Protein AF-A0A356VZ49-F1 (afdb_monomer)

pLDDT: mean 93.21, std 5.79, range [67.69, 98.69]

Mean predicted aligned error: 5.12 Å

Nearest PDB structures (foldseek):
  6h0d-assembly1_A  TM=5.221E-01  e=2.479E-07  Synechocystis sp. PCC 6803 substr. Kazusa
  4d02-assembly1_A  TM=6.599E-01  e=7.337E-05  Escherichia coli K-12
  5v56-assembly1_B  TM=6.557E-01  e=3.766E-02  Homo sapiens
  6v6y-assembly1_A-2  TM=4.946E-01  e=6.680E-01  Thermus thermophilus HB8
  4rzs-assembly1_A  TM=3.791E-01  e=2.136E+00  Escherichia coli DH1

Structure (mmCIF, N/CA/C/O backbone):
data_AF-A0A356VZ49-F1
#
_entry.id   AF-A0A356VZ49-F1
#
loop_
_atom_site.group_PDB
_atom_site.id
_atom_site.type_symbol
_atom_site.label_atom_id
_atom_site.label_alt_id
_atom_site.label_comp_id
_atom_site.label_asym_id
_atom_site.label_entity_id
_atom_site.label_seq_id
_atom_site.pdbx_PDB_ins_code
_atom_site.Cartn_x
_atom_site.Cartn_y
_atom_site.Cartn_z
_atom_site.occupancy
_atom_site.B_iso_or_equiv
_atom_site.auth_seq_id
_atom_site.auth_comp_id
_atom_site.auth_asym_id
_atom_site.auth_atom_id
_atom_site.pdbx_PDB_model_num
ATOM 1 N N . PRO A 1 1 ? 22.973 6.463 -12.084 1.00 81.19 1 PRO A N 1
ATOM 2 C CA . PRO A 1 1 ? 22.947 7.451 -10.976 1.00 81.19 1 PRO A CA 1
ATOM 3 C C . PRO A 1 1 ? 21.806 7.142 -10.003 1.00 81.19 1 PRO A C 1
ATOM 5 O O . PRO A 1 1 ? 20.765 6.663 -10.450 1.00 81.19 1 PRO A O 1
ATOM 8 N N . ASP A 1 2 ? 21.980 7.401 -8.709 1.00 85.81 2 ASP A N 1
ATOM 9 C CA . ASP A 1 2 ? 20.983 7.017 -7.696 1.00 85.81 2 ASP A CA 1
ATOM 10 C C . ASP A 1 2 ? 19.662 7.769 -7.845 1.00 85.81 2 ASP A C 1
ATOM 12 O O . ASP A 1 2 ? 18.601 7.158 -7.742 1.00 85.81 2 ASP A O 1
ATOM 16 N N . LYS A 1 3 ? 19.717 9.041 -8.256 1.00 90.88 3 LYS A N 1
ATOM 17 C CA . LYS A 1 3 ? 18.521 9.829 -8.582 1.00 90.88 3 LYS A CA 1
ATOM 18 C C . LYS A 1 3 ? 17.637 9.145 -9.631 1.00 90.88 3 LYS A C 1
ATOM 20 O O . LYS A 1 3 ? 16.438 9.030 -9.440 1.00 90.88 3 LYS A O 1
ATOM 25 N N . TYR A 1 4 ? 18.223 8.604 -10.704 1.00 90.38 4 TYR A N 1
ATOM 26 C CA . TYR A 1 4 ? 17.448 7.874 -11.717 1.00 90.38 4 TYR A CA 1
ATOM 27 C C . TYR A 1 4 ? 16.753 6.638 -11.133 1.00 90.38 4 TYR A C 1
ATOM 29 O O . TYR A 1 4 ? 15.609 6.364 -11.473 1.00 90.38 4 TYR A O 1
ATOM 37 N N . ARG A 1 5 ? 17.423 5.893 -10.246 1.00 89.44 5 ARG A N 1
ATOM 38 C CA . ARG A 1 5 ? 16.834 4.699 -9.622 1.00 89.44 5 ARG A CA 1
ATOM 39 C C . ARG A 1 5 ? 15.655 5.059 -8.719 1.00 89.44 5 ARG A C 1
ATOM 41 O O . ARG A 1 5 ? 14.659 4.345 -8.734 1.00 89.44 5 ARG A O 1
ATOM 48 N N . GLN A 1 6 ? 15.770 6.158 -7.973 1.00 92.75 6 GLN A N 1
ATOM 49 C CA . GLN A 1 6 ? 14.696 6.679 -7.127 1.00 92.75 6 GLN A CA 1
ATOM 50 C C . GLN A 1 6 ? 13.481 7.077 -7.968 1.00 92.75 6 GLN A C 1
ATOM 52 O O . GLN A 1 6 ? 12.387 6.584 -7.713 1.00 92.75 6 GLN A O 1
ATOM 57 N N . GLU A 1 7 ? 13.683 7.872 -9.021 1.00 94.56 7 GLU A N 1
ATOM 58 C CA . GLU A 1 7 ? 12.600 8.279 -9.927 1.00 94.56 7 GLU A CA 1
ATOM 59 C C . GLU A 1 7 ? 11.980 7.083 -10.664 1.00 94.56 7 GLU A C 1
ATOM 61 O O . GLU A 1 7 ? 10.768 7.010 -10.837 1.00 94.56 7 GLU A O 1
ATOM 66 N N . PHE A 1 8 ? 12.790 6.097 -11.060 1.00 94.75 8 PHE A N 1
ATOM 67 C CA . PHE A 1 8 ? 12.308 4.877 -11.709 1.00 94.75 8 PHE A CA 1
ATOM 68 C C . PHE A 1 8 ? 11.414 4.040 -10.780 1.00 94.75 8 PHE A C 1
ATOM 70 O O . PHE A 1 8 ? 10.365 3.552 -11.205 1.00 94.75 8 PHE A O 1
ATOM 77 N N . ALA A 1 9 ? 11.803 3.899 -9.509 1.00 93.56 9 ALA A N 1
ATOM 78 C CA . ALA A 1 9 ? 10.989 3.230 -8.500 1.00 93.56 9 ALA A CA 1
ATOM 79 C C . ALA A 1 9 ? 9.714 4.025 -8.182 1.00 93.56 9 ALA A C 1
ATOM 81 O O . ALA A 1 9 ? 8.636 3.439 -8.113 1.00 93.56 9 ALA A O 1
ATOM 82 N N . TYR A 1 10 ? 9.821 5.349 -8.050 1.00 92.62 10 TYR A N 1
ATOM 83 C CA . TYR A 1 10 ? 8.683 6.236 -7.808 1.00 92.62 10 TYR A CA 1
ATOM 84 C C . TYR A 1 10 ? 7.657 6.165 -8.945 1.00 92.62 10 TYR A C 1
ATOM 86 O O . TYR A 1 10 ? 6.468 5.965 -8.703 1.00 92.62 10 TYR A O 1
ATOM 94 N N . TYR A 1 11 ? 8.122 6.225 -10.194 1.00 95.06 11 TYR A N 1
ATOM 95 C CA . TYR A 1 11 ? 7.282 6.081 -11.379 1.00 95.06 11 TYR A CA 1
ATOM 96 C C . TYR A 1 11 ? 6.557 4.733 -11.402 1.00 95.06 11 TYR A C 1
ATOM 98 O O . TYR A 1 11 ? 5.346 4.676 -11.620 1.00 95.06 11 TYR A O 1
ATOM 106 N N . TYR A 1 12 ? 7.272 3.641 -11.116 1.00 94.56 12 TYR A N 1
ATOM 107 C CA . TYR A 1 12 ? 6.643 2.331 -11.009 1.00 94.56 12 TYR A CA 1
ATOM 108 C C . TYR A 1 12 ? 5.571 2.309 -9.913 1.00 94.56 12 TYR A C 1
ATOM 110 O O . TYR A 1 12 ? 4.453 1.879 -10.173 1.00 94.56 12 TYR A O 1
ATOM 118 N N . GLN A 1 13 ? 5.878 2.791 -8.707 1.00 89.12 13 GLN A N 1
ATOM 119 C CA . GLN A 1 13 ? 4.939 2.782 -7.583 1.00 89.12 13 GLN A CA 1
ATOM 120 C C . GLN A 1 13 ? 3.676 3.597 -7.878 1.00 89.12 13 GLN A C 1
ATOM 122 O O . GLN A 1 13 ? 2.579 3.126 -7.583 1.00 89.12 13 GLN A O 1
ATOM 127 N N . GLY A 1 14 ? 3.823 4.777 -8.485 1.00 88.31 14 GLY A N 1
ATOM 128 C CA . GLY A 1 14 ? 2.708 5.677 -8.778 1.00 88.31 14 GLY A CA 1
ATOM 129 C C . GLY A 1 14 ? 1.839 5.249 -9.963 1.00 88.31 14 GLY A C 1
ATOM 130 O O . GLY A 1 14 ? 0.652 5.556 -9.972 1.00 8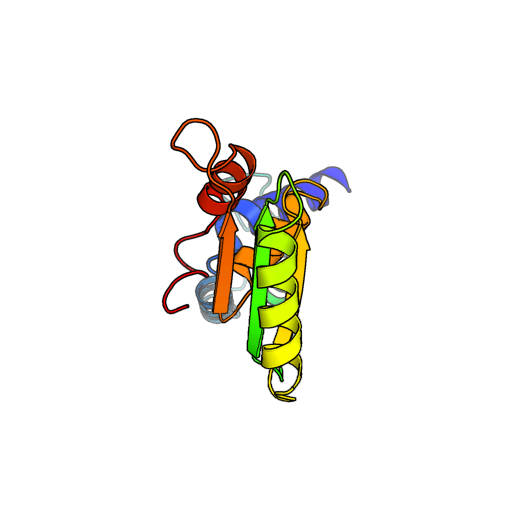8.31 14 GLY A O 1
ATOM 131 N N . ILE A 1 15 ? 2.406 4.548 -10.951 1.00 91.50 15 ILE A N 1
ATOM 132 C CA . ILE A 1 15 ? 1.701 4.214 -12.201 1.00 91.50 15 ILE A CA 1
ATOM 133 C C . ILE A 1 15 ? 1.405 2.719 -12.316 1.00 91.50 15 ILE A C 1
ATOM 135 O O . ILE A 1 15 ? 0.271 2.329 -12.569 1.00 91.50 15 ILE A O 1
ATOM 139 N N . PHE A 1 16 ? 2.412 1.867 -12.128 1.00 92.56 16 PHE A N 1
ATOM 140 C CA . PHE A 1 16 ? 2.309 0.420 -12.341 1.00 92.56 16 PHE A CA 1
ATOM 141 C C . PHE A 1 16 ? 1.971 -0.366 -11.072 1.00 92.56 16 PHE A C 1
ATOM 143 O O . PHE A 1 16 ? 1.472 -1.486 -11.164 1.00 92.56 16 PHE A O 1
ATOM 150 N N . GLY A 1 17 ? 2.220 0.207 -9.893 1.00 89.25 17 GLY A N 1
ATOM 151 C CA . GLY A 1 17 ? 2.037 -0.427 -8.588 1.00 89.25 17 GLY A CA 1
ATOM 152 C C . GLY A 1 17 ? 0.661 -1.075 -8.372 1.00 89.25 17 GLY A C 1
ATOM 153 O O . GLY A 1 17 ? 0.629 -2.186 -7.844 1.00 89.25 17 GLY A O 1
ATOM 154 N N . PRO A 1 18 ? -0.455 -0.453 -8.795 1.00 87.50 18 PRO A N 1
ATOM 155 C CA . PRO A 1 18 ? -1.785 -1.068 -8.735 1.00 87.50 18 PRO A CA 1
ATOM 156 C C . PRO A 1 18 ? -2.028 -2.191 -9.758 1.00 87.50 18 PRO A C 1
ATOM 158 O O . PRO A 1 18 ? -2.882 -3.044 -9.555 1.00 87.50 18 PRO A O 1
ATOM 161 N N . PHE A 1 19 ? -1.265 -2.241 -10.851 1.00 90.88 19 PHE A N 1
ATOM 162 C CA . PHE A 1 19 ? -1.520 -3.113 -12.005 1.00 90.88 19 PHE A CA 1
ATOM 163 C C . PHE A 1 19 ? -0.548 -4.299 -12.099 1.00 90.88 19 PHE A C 1
ATOM 165 O O . PHE A 1 19 ? -0.262 -4.787 -13.195 1.00 90.88 19 PHE A O 1
ATOM 172 N N . LYS A 1 20 ? -0.025 -4.788 -10.968 1.00 90.38 20 LYS A N 1
ATOM 173 C CA . LYS A 1 20 ? 1.021 -5.834 -10.931 1.00 90.38 20 LYS A CA 1
ATOM 174 C C . LYS A 1 20 ? 0.723 -7.066 -11.799 1.00 90.38 20 LYS A C 1
ATOM 176 O O . LYS A 1 20 ? 1.627 -7.478 -12.528 1.00 90.38 20 LYS A O 1
ATOM 181 N N . PRO A 1 21 ? -0.501 -7.641 -11.808 1.00 89.62 21 PRO A N 1
ATOM 182 C CA . PRO A 1 21 ? -0.791 -8.793 -12.666 1.00 89.62 21 PRO A CA 1
ATOM 183 C C . PRO A 1 21 ? -0.606 -8.483 -14.158 1.00 89.62 21 PRO A C 1
ATOM 185 O O . PRO A 1 21 ? -0.060 -9.296 -14.902 1.00 89.62 21 PRO A O 1
ATOM 188 N N . PHE A 1 22 ? -0.990 -7.277 -14.590 1.00 93.94 22 PHE A N 1
ATOM 189 C CA . PHE A 1 22 ? -0.827 -6.830 -15.973 1.00 93.94 22 PHE A CA 1
ATOM 190 C C . PHE A 1 22 ? 0.634 -6.544 -16.323 1.00 93.94 22 PHE A C 1
ATOM 192 O O . PHE A 1 22 ? 1.052 -6.821 -17.447 1.00 93.94 22 PHE A O 1
ATOM 199 N N . VAL A 1 23 ? 1.429 -6.047 -15.369 1.00 95.69 23 VAL A N 1
ATOM 200 C CA . VAL A 1 23 ? 2.878 -5.889 -15.557 1.00 95.69 23 VAL A CA 1
ATOM 201 C C . VAL A 1 23 ? 3.531 -7.243 -15.817 1.00 95.69 23 VAL A C 1
ATOM 203 O O . VAL A 1 23 ? 4.268 -7.376 -16.791 1.00 95.69 23 VAL A O 1
ATOM 206 N N . LEU A 1 24 ? 3.238 -8.257 -14.996 1.00 95.38 24 LEU A N 1
ATOM 207 C CA . LEU A 1 24 ? 3.785 -9.606 -15.177 1.00 95.38 24 LEU A CA 1
ATOM 208 C C . LEU A 1 24 ? 3.395 -10.189 -16.539 1.00 95.38 24 LEU A C 1
ATOM 210 O O . LEU A 1 24 ? 4.275 -10.608 -17.290 1.00 95.38 24 LEU A O 1
ATOM 214 N N . ALA A 1 25 ? 2.110 -10.119 -16.897 1.00 96.31 25 ALA A N 1
ATOM 215 C CA . ALA A 1 25 ? 1.619 -10.592 -18.189 1.00 96.31 25 ALA A CA 1
ATOM 216 C C . ALA A 1 25 ? 2.285 -9.863 -19.373 1.00 96.31 25 ALA A C 1
ATOM 218 O O . ALA A 1 25 ? 2.662 -10.483 -20.369 1.00 96.31 25 ALA A O 1
ATOM 219 N N . GLY A 1 26 ? 2.478 -8.545 -19.260 1.00 96.25 26 GLY A N 1
ATOM 220 C CA . GLY A 1 26 ? 3.179 -7.744 -20.260 1.00 96.25 26 GLY A CA 1
ATOM 221 C C . GLY A 1 26 ? 4.648 -8.142 -20.404 1.00 96.25 26 GLY A C 1
ATOM 222 O O . GLY A 1 26 ? 5.126 -8.317 -21.524 1.00 96.25 26 GLY A O 1
ATOM 223 N N . LEU A 1 27 ? 5.352 -8.344 -19.284 1.00 95.88 27 LEU A N 1
ATOM 224 C CA . LEU A 1 27 ? 6.742 -8.806 -19.272 1.00 95.88 27 LEU A CA 1
ATOM 225 C C . LEU A 1 27 ? 6.892 -10.203 -19.879 1.00 95.88 27 LEU A C 1
ATOM 227 O O . LEU A 1 27 ? 7.865 -10.443 -20.590 1.00 95.88 27 LEU A O 1
ATOM 231 N N . ASP A 1 28 ? 5.944 -11.106 -19.624 1.00 96.69 28 ASP A N 1
ATOM 232 C CA . ASP A 1 28 ? 5.930 -12.449 -20.210 1.00 96.69 28 ASP A CA 1
ATOM 233 C C . ASP A 1 28 ? 5.718 -12.399 -21.727 1.00 96.69 28 ASP A C 1
ATOM 235 O O . ASP A 1 28 ? 6.394 -13.113 -22.465 1.00 96.69 28 ASP A O 1
ATOM 239 N N . LYS A 1 29 ? 4.848 -11.504 -22.209 1.00 96.62 29 LYS A N 1
ATOM 240 C CA . LYS A 1 29 ? 4.573 -11.325 -23.643 1.00 96.62 29 LYS A CA 1
ATOM 241 C C . LYS A 1 29 ? 5.790 -10.837 -24.435 1.00 96.62 29 LYS A C 1
ATOM 243 O O . LYS A 1 29 ? 5.927 -11.174 -25.606 1.00 96.62 29 LYS A O 1
ATOM 248 N N . ILE A 1 30 ? 6.661 -10.037 -23.818 1.00 94.06 30 ILE A N 1
ATOM 249 C CA . ILE A 1 30 ? 7.834 -9.435 -24.481 1.00 94.06 30 ILE A CA 1
ATOM 250 C C . ILE A 1 30 ? 9.160 -10.122 -24.127 1.00 94.06 30 ILE A C 1
ATOM 252 O O . ILE A 1 30 ? 10.227 -9.595 -24.464 1.00 94.06 30 ILE A O 1
ATOM 256 N N . LYS A 1 31 ? 9.124 -11.249 -23.403 1.00 93.12 31 LYS A N 1
ATOM 257 C CA . LYS A 1 31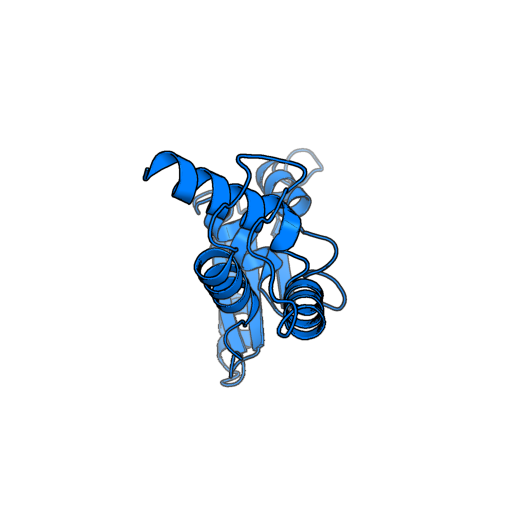 ? 10.321 -11.881 -22.825 1.00 93.12 31 LYS A CA 1
ATOM 258 C C . LYS A 1 31 ? 11.348 -12.302 -23.883 1.00 93.12 31 LYS A C 1
ATOM 260 O O . LYS A 1 31 ? 12.537 -12.118 -23.650 1.00 93.12 31 LYS A O 1
ATOM 265 N N . ASP A 1 32 ? 10.877 -12.751 -25.047 1.00 93.31 32 ASP A N 1
ATOM 266 C CA . ASP A 1 32 ? 11.710 -13.277 -26.136 1.00 93.31 32 ASP A CA 1
ATOM 267 C C . ASP A 1 32 ? 12.083 -12.205 -27.181 1.00 93.31 32 ASP A C 1
ATOM 269 O O . ASP A 1 32 ? 12.731 -12.504 -28.179 1.00 93.31 32 ASP A O 1
ATOM 273 N N . LEU A 1 33 ? 11.682 -10.942 -26.975 1.00 92.19 33 LEU A N 1
ATOM 274 C CA . LEU A 1 33 ? 12.002 -9.848 -27.894 1.00 92.19 33 LEU A CA 1
ATOM 275 C C . LEU A 1 33 ? 13.463 -9.388 -27.696 1.00 92.19 33 LEU A C 1
ATOM 277 O O . LEU A 1 33 ? 13.774 -8.876 -26.611 1.00 92.19 33 LEU A O 1
ATOM 281 N N . PRO A 1 34 ? 14.335 -9.469 -28.722 1.00 88.69 34 PRO A N 1
ATOM 282 C CA . PRO A 1 34 ? 15.738 -9.061 -28.632 1.00 88.69 34 PRO A CA 1
ATOM 283 C C . PRO A 1 34 ? 15.874 -7.534 -28.755 1.00 88.69 34 PRO A C 1
ATOM 285 O O . PRO A 1 34 ? 16.393 -7.001 -29.730 1.00 88.69 34 PRO A O 1
ATOM 288 N N . ALA A 1 35 ? 15.339 -6.800 -27.778 1.00 88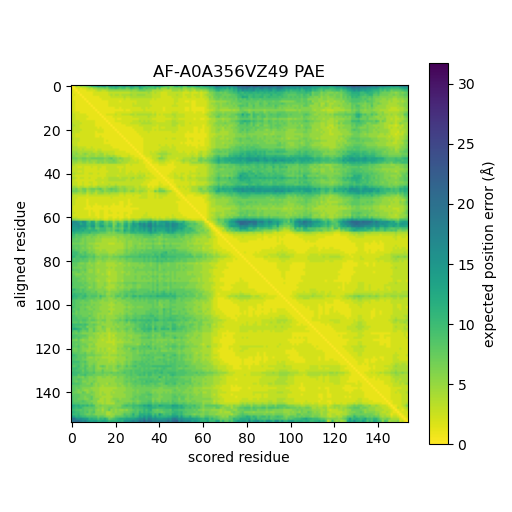.62 35 ALA A N 1
ATOM 289 C CA . ALA A 1 35 ? 15.369 -5.342 -27.779 1.00 88.62 35 ALA A CA 1
ATOM 290 C C . ALA A 1 35 ? 16.723 -4.816 -27.280 1.00 88.62 35 ALA A C 1
ATOM 292 O O . ALA A 1 35 ? 17.020 -4.891 -26.087 1.00 88.62 35 ALA A O 1
ATOM 293 N N . GLU A 1 36 ? 17.502 -4.224 -28.182 1.00 92.94 36 GLU A N 1
ATOM 294 C CA . GLU A 1 36 ? 18.767 -3.542 -27.865 1.00 92.94 36 GLU A CA 1
ATOM 295 C C . GLU A 1 36 ? 18.562 -2.088 -27.410 1.00 92.94 36 GLU A C 1
ATOM 297 O O . GLU A 1 36 ? 19.406 -1.514 -26.719 1.00 92.94 36 GLU A O 1
ATOM 302 N N . LEU A 1 37 ? 17.411 -1.504 -27.753 1.00 94.62 37 LEU A N 1
ATOM 303 C CA . LEU A 1 37 ? 17.006 -0.161 -27.359 1.00 94.62 37 LEU A CA 1
ATOM 304 C C . LEU A 1 37 ? 15.537 -0.170 -26.931 1.00 94.62 37 LEU A C 1
ATOM 306 O O . LEU A 1 37 ? 14.667 -0.630 -27.669 1.00 94.62 37 LEU A O 1
ATOM 310 N N . VAL A 1 38 ? 15.253 0.359 -25.740 1.00 94.81 38 VAL A N 1
ATOM 311 C CA . VAL A 1 38 ? 13.879 0.607 -25.279 1.00 94.81 38 VAL A CA 1
ATOM 312 C C . VAL A 1 38 ? 13.661 2.106 -25.139 1.00 94.81 38 VAL A C 1
ATOM 314 O O . VAL A 1 38 ? 14.382 2.769 -24.396 1.00 94.81 38 VAL A O 1
ATOM 317 N N . CYS A 1 39 ? 12.651 2.628 -25.830 1.00 95.50 39 CYS A N 1
ATOM 318 C CA . CYS A 1 39 ? 12.288 4.044 -25.823 1.00 95.50 39 CYS A CA 1
ATOM 319 C C . CYS A 1 39 ? 10.989 4.236 -25.022 1.00 95.50 39 CYS A C 1
ATOM 321 O O . CYS A 1 39 ? 9.906 4.149 -25.604 1.00 95.50 39 CYS A O 1
ATOM 323 N N . PRO A 1 40 ? 11.055 4.422 -23.689 1.00 93.94 40 PRO A N 1
ATOM 324 C CA . PRO A 1 40 ? 9.866 4.711 -22.896 1.00 93.94 40 PRO A CA 1
ATOM 325 C C . PRO A 1 40 ? 9.315 6.101 -23.240 1.00 93.94 40 PRO A C 1
ATOM 327 O O . PRO A 1 40 ? 10.050 6.978 -23.686 1.00 93.94 40 PRO A O 1
ATOM 330 N N . SER A 1 41 ? 8.029 6.333 -22.973 1.00 95.50 41 SER A N 1
ATOM 331 C CA . SER A 1 41 ? 7.423 7.665 -23.131 1.00 95.50 41 SER A CA 1
ATOM 332 C C . SER A 1 41 ? 7.952 8.694 -22.124 1.00 95.50 41 SER A C 1
ATOM 334 O O . SER A 1 41 ? 7.823 9.896 -22.348 1.00 95.50 41 SER A O 1
ATOM 336 N N . HIS A 1 42 ? 8.545 8.237 -21.015 1.00 93.12 42 HIS A N 1
ATOM 337 C CA . HIS A 1 42 ? 9.100 9.085 -19.966 1.00 93.12 42 HIS A CA 1
ATOM 338 C C . HIS A 1 42 ? 10.486 8.603 -19.539 1.00 93.12 42 HIS A C 1
ATOM 340 O O . HIS A 1 42 ? 10.709 7.409 -19.325 1.00 93.12 42 HIS A O 1
ATOM 346 N N . GLY A 1 43 ? 11.394 9.558 -19.339 1.00 91.19 43 GLY A N 1
ATOM 347 C CA . GLY A 1 43 ? 12.769 9.288 -18.937 1.00 91.19 43 GLY A CA 1
ATOM 348 C C . GLY A 1 43 ? 13.687 8.931 -20.113 1.00 91.19 43 GLY A C 1
ATOM 349 O O . GLY A 1 43 ? 13.324 9.114 -21.273 1.00 91.19 43 GLY A O 1
ATOM 350 N N . PRO A 1 44 ? 14.915 8.480 -19.822 1.00 92.56 44 PRO A N 1
ATOM 351 C CA . PRO A 1 44 ? 15.909 8.185 -20.843 1.00 92.56 44 PRO A CA 1
ATOM 352 C C . PRO A 1 44 ? 15.595 6.893 -21.604 1.00 92.56 44 PRO A C 1
ATOM 354 O O . PRO A 1 44 ? 15.094 5.921 -21.032 1.00 92.56 44 PRO A O 1
ATOM 357 N N . CYS A 1 45 ? 15.999 6.853 -22.875 1.00 94.88 45 CYS A N 1
ATOM 358 C CA . CYS A 1 45 ? 16.069 5.608 -23.631 1.00 94.88 45 CYS A CA 1
ATOM 359 C C . CYS A 1 45 ? 17.076 4.640 -22.991 1.00 94.88 45 CYS A C 1
ATOM 361 O O . CYS A 1 45 ? 18.138 5.041 -22.508 1.00 94.88 45 CYS A O 1
ATOM 363 N N . LEU A 1 46 ? 16.746 3.352 -23.005 1.00 92.44 46 LEU A N 1
ATOM 364 C CA . LEU A 1 46 ? 17.545 2.286 -22.410 1.00 92.44 46 LEU A CA 1
ATOM 365 C C . LEU A 1 46 ? 18.337 1.578 -23.508 1.00 92.44 46 LEU A C 1
ATOM 367 O O . LEU A 1 46 ? 17.833 0.656 -24.152 1.00 92.44 46 LEU A O 1
ATOM 371 N N . ALA A 1 47 ? 19.556 2.058 -23.748 1.00 91.00 47 ALA A N 1
ATOM 372 C CA . ALA A 1 47 ? 20.509 1.419 -24.650 1.00 91.00 47 ALA A CA 1
ATOM 373 C C . ALA A 1 47 ? 21.153 0.184 -23.989 1.00 91.00 47 ALA A C 1
ATOM 375 O O . ALA A 1 47 ? 21.419 0.189 -22.785 1.00 91.00 47 ALA A O 1
ATOM 376 N N . GLY A 1 48 ? 21.411 -0.866 -24.774 1.00 87.88 48 GLY A N 1
ATOM 377 C CA . GLY A 1 48 ? 21.840 -2.176 -24.263 1.00 87.88 48 GLY A CA 1
ATOM 378 C C . GLY A 1 48 ? 20.680 -3.017 -23.710 1.00 87.88 48 GLY A C 1
ATOM 379 O O . GLY A 1 48 ? 20.892 -3.941 -22.925 1.00 87.88 48 GLY A O 1
ATOM 380 N N . GLY A 1 49 ? 19.450 -2.672 -24.098 1.00 87.19 49 GLY A N 1
ATOM 381 C CA . GLY A 1 49 ? 18.213 -3.311 -23.671 1.00 87.19 49 GLY A CA 1
ATOM 382 C C . GLY A 1 49 ? 17.733 -2.894 -22.279 1.00 87.19 49 GLY A C 1
ATOM 383 O O . GLY A 1 49 ? 18.184 -1.919 -21.682 1.00 87.19 49 GLY A O 1
ATOM 384 N N . ALA A 1 50 ? 16.764 -3.649 -21.753 1.00 91.25 50 ALA A N 1
ATOM 385 C CA . ALA A 1 50 ? 16.067 -3.329 -20.501 1.00 91.25 50 ALA A CA 1
ATOM 386 C C . ALA A 1 50 ? 16.082 -4.477 -19.479 1.00 91.25 50 ALA A C 1
ATOM 388 O O . ALA A 1 50 ? 15.187 -4.572 -18.643 1.00 91.25 50 ALA A O 1
ATOM 389 N N . GLY A 1 51 ? 17.069 -5.378 -19.541 1.00 91.81 51 GLY A N 1
ATOM 390 C CA . GLY A 1 51 ? 17.104 -6.580 -18.695 1.00 91.81 51 GLY A CA 1
ATOM 391 C C . GLY A 1 51 ? 16.989 -6.275 -17.196 1.00 91.81 51 GLY A C 1
ATOM 392 O O . GLY A 1 51 ? 16.159 -6.864 -16.506 1.00 91.81 51 GLY A O 1
ATOM 393 N N . LYS A 1 52 ? 17.748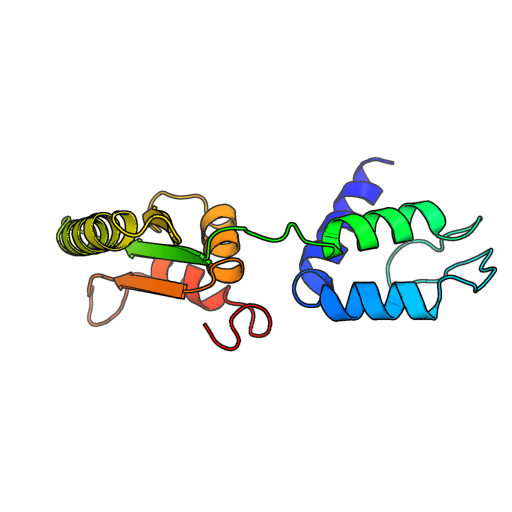 -5.287 -16.701 1.00 91.44 52 LYS A N 1
ATOM 394 C CA . LYS A 1 52 ? 17.721 -4.872 -15.285 1.00 91.44 52 LYS A CA 1
ATOM 395 C C . LYS A 1 52 ? 16.367 -4.281 -14.884 1.00 91.44 52 LYS A C 1
ATOM 397 O O . LYS A 1 52 ? 15.831 -4.609 -13.833 1.00 91.44 52 LYS A O 1
ATOM 402 N N . GLN A 1 53 ? 15.800 -3.429 -15.731 1.00 93.56 53 GLN A N 1
ATOM 403 C CA . GLN A 1 53 ? 14.520 -2.760 -15.510 1.00 93.56 53 GLN A CA 1
ATOM 404 C C . GLN A 1 53 ? 13.365 -3.765 -15.513 1.00 93.56 53 GLN A C 1
ATOM 406 O O . GLN A 1 53 ? 12.509 -3.715 -14.635 1.00 93.56 53 GLN A O 1
ATOM 411 N N . ARG A 1 54 ? 13.378 -4.719 -16.454 1.00 94.06 54 ARG A N 1
ATOM 412 C CA . ARG A 1 54 ? 12.414 -5.827 -16.516 1.00 94.06 54 ARG A CA 1
ATOM 413 C C . ARG A 1 54 ? 12.492 -6.705 -15.268 1.00 94.06 54 ARG A C 1
ATOM 415 O O . ARG A 1 54 ? 11.449 -7.078 -14.739 1.00 94.06 54 ARG A O 1
ATOM 422 N N . ALA A 1 55 ? 13.699 -7.005 -14.783 1.00 93.88 55 ALA A N 1
ATOM 423 C CA . ALA A 1 55 ? 13.890 -7.770 -13.552 1.00 93.88 55 ALA A CA 1
ATOM 424 C C . ALA A 1 55 ? 13.303 -7.043 -12.332 1.00 93.88 55 ALA A C 1
ATOM 426 O O . ALA A 1 55 ? 12.543 -7.651 -11.587 1.00 93.88 55 ALA A O 1
ATOM 427 N N . LEU A 1 56 ? 13.563 -5.738 -12.189 1.00 94.81 56 LEU A N 1
ATOM 428 C CA . LEU A 1 56 ? 12.987 -4.920 -11.115 1.00 94.81 56 LEU A CA 1
ATOM 429 C C . LEU A 1 56 ? 11.458 -4.857 -11.189 1.00 94.81 56 LEU A C 1
ATOM 431 O O . LEU A 1 56 ? 10.787 -5.078 -10.189 1.00 94.81 56 LEU A O 1
ATOM 435 N N . TYR A 1 57 ? 10.888 -4.613 -12.374 1.00 95.81 57 TYR A N 1
ATOM 436 C CA . TYR A 1 57 ? 9.430 -4.601 -12.542 1.00 95.81 57 TYR A CA 1
ATOM 437 C C . TYR A 1 57 ? 8.821 -5.956 -12.178 1.00 95.81 57 TYR A C 1
ATOM 439 O O . TYR A 1 57 ? 7.798 -5.998 -11.495 1.00 95.81 57 TYR A O 1
ATOM 447 N N . ARG A 1 58 ? 9.461 -7.063 -12.584 1.00 95.25 58 ARG A N 1
ATOM 448 C CA . ARG A 1 58 ? 9.027 -8.412 -12.208 1.00 95.25 58 ARG A CA 1
ATOM 449 C C . ARG A 1 58 ? 9.110 -8.621 -10.702 1.00 95.25 58 ARG A C 1
ATOM 451 O O . ARG A 1 58 ? 8.138 -9.089 -10.128 1.00 95.25 58 ARG A O 1
ATOM 458 N N . GLU A 1 59 ? 10.214 -8.247 -10.063 1.00 93.62 59 GLU A N 1
ATOM 459 C CA . GLU A 1 59 ? 10.399 -8.349 -8.611 1.00 93.62 59 GLU A CA 1
ATOM 460 C C . GLU A 1 59 ? 9.317 -7.568 -7.852 1.00 93.62 59 GLU A C 1
ATOM 462 O O . GLU A 1 59 ? 8.637 -8.114 -6.983 1.00 93.62 59 GLU A O 1
ATOM 467 N N . TRP A 1 60 ? 9.089 -6.309 -8.226 1.00 92.69 60 TRP A N 1
ATOM 468 C CA . TRP A 1 60 ? 8.091 -5.453 -7.586 1.00 92.69 60 TRP A CA 1
ATOM 469 C C . TRP A 1 60 ? 6.645 -5.889 -7.868 1.00 92.69 60 TRP A C 1
ATOM 471 O O . TRP A 1 60 ? 5.737 -5.565 -7.090 1.00 92.69 60 TRP A O 1
ATOM 481 N N . SER A 1 61 ? 6.417 -6.606 -8.972 1.00 92.75 61 SER A N 1
ATOM 482 C CA . SER A 1 61 ? 5.098 -7.115 -9.367 1.00 92.75 61 SER A CA 1
ATOM 483 C C . SER A 1 61 ? 4.797 -8.515 -8.852 1.00 92.75 61 SER A C 1
ATOM 485 O O . SER A 1 61 ? 3.627 -8.828 -8.661 1.00 92.75 61 SER A O 1
ATOM 487 N N . ALA A 1 62 ? 5.814 -9.351 -8.622 1.00 86.56 62 ALA A N 1
ATOM 488 C CA . ALA A 1 62 ? 5.646 -10.770 -8.307 1.00 86.56 62 ALA A CA 1
ATOM 489 C C . ALA A 1 62 ? 4.738 -10.997 -7.092 1.00 86.56 62 ALA A C 1
ATOM 491 O O . ALA A 1 62 ? 4.047 -12.009 -7.021 1.00 86.56 62 ALA A O 1
ATOM 492 N N . GLY A 1 63 ? 4.703 -10.032 -6.165 1.00 71.06 63 GLY A N 1
ATOM 493 C CA . GLY A 1 63 ? 4.010 -10.183 -4.896 1.00 71.06 63 GLY A CA 1
ATOM 494 C C . GLY A 1 63 ? 4.642 -11.303 -4.068 1.00 71.06 63 GLY A C 1
ATOM 495 O O . GLY A 1 63 ? 5.318 -12.197 -4.567 1.00 71.06 63 GLY A O 1
ATOM 496 N N . LYS A 1 64 ? 4.448 -11.261 -2.756 1.00 67.69 64 LYS A N 1
ATOM 497 C CA . LYS A 1 64 ? 4.658 -12.455 -1.938 1.00 67.69 64 LYS A CA 1
ATOM 498 C C . LYS A 1 64 ? 3.273 -13.019 -1.661 1.00 67.69 64 LYS A C 1
ATOM 500 O O . LYS A 1 64 ? 2.447 -12.253 -1.153 1.00 67.69 64 LYS A O 1
ATOM 505 N N . PRO A 1 65 ? 2.986 -14.289 -2.005 1.00 68.69 65 PRO A N 1
ATOM 506 C CA . PRO A 1 65 ? 1.774 -14.938 -1.537 1.00 68.69 65 PRO A CA 1
ATOM 507 C C . PRO A 1 65 ? 1.701 -14.750 -0.025 1.00 68.69 65 PRO A C 1
ATOM 509 O O . PRO A 1 65 ? 2.664 -15.041 0.686 1.00 68.69 65 PRO A O 1
ATOM 512 N N . ARG A 1 66 ? 0.600 -14.182 0.466 1.00 77.44 66 ARG A N 1
ATOM 513 C CA . ARG A 1 66 ? 0.368 -14.117 1.905 1.00 77.44 66 ARG A CA 1
ATOM 514 C C . ARG A 1 66 ? -0.319 -15.404 2.315 1.00 77.44 66 ARG A C 1
ATOM 516 O O . ARG A 1 66 ? -1.382 -15.716 1.791 1.00 77.44 66 ARG A O 1
ATOM 523 N N . GLU A 1 67 ? 0.281 -16.116 3.261 1.00 85.94 67 GLU A N 1
ATOM 524 C CA . GLU A 1 67 ? -0.333 -17.305 3.865 1.00 85.94 67 GLU A CA 1
ATOM 525 C C . GLU A 1 67 ? -1.617 -16.950 4.629 1.00 85.94 67 GLU A C 1
ATOM 527 O O . GLU A 1 67 ? -2.544 -17.750 4.700 1.00 85.94 67 GLU A O 1
ATOM 532 N N . LYS A 1 68 ? -1.680 -15.727 5.174 1.00 92.69 68 LYS A N 1
ATOM 533 C CA . LYS A 1 68 ? -2.809 -15.211 5.951 1.00 92.69 68 LYS A CA 1
ATOM 534 C C . LYS A 1 68 ? -3.527 -14.087 5.223 1.00 92.69 68 LYS A C 1
ATOM 536 O O . LYS A 1 68 ? -2.896 -13.246 4.577 1.00 92.69 68 LYS A O 1
ATOM 541 N N . LYS A 1 69 ? -4.848 -14.031 5.392 1.00 93.69 69 LYS A N 1
ATOM 542 C CA . LYS A 1 69 ? -5.658 -12.903 4.926 1.00 93.69 69 LYS A CA 1
ATOM 543 C C . LYS A 1 69 ? -5.393 -11.695 5.811 1.00 93.69 69 LYS A C 1
ATOM 545 O O . LYS A 1 69 ? -5.485 -11.786 7.033 1.00 93.69 69 LYS A O 1
ATOM 550 N N . ARG A 1 70 ? -5.037 -10.566 5.204 1.00 95.75 70 ARG A N 1
ATOM 551 C CA . ARG A 1 70 ? -4.713 -9.350 5.949 1.00 95.75 70 ARG A CA 1
ATOM 552 C C . ARG A 1 70 ? -5.970 -8.550 6.247 1.00 95.75 70 ARG A C 1
ATOM 554 O O . ARG A 1 70 ? -6.683 -8.180 5.321 1.00 95.75 70 ARG A O 1
ATOM 561 N N . VAL A 1 71 ? -6.187 -8.200 7.507 1.00 97.69 71 VAL A N 1
ATOM 562 C CA . VAL A 1 71 ? -7.263 -7.289 7.914 1.00 97.69 71 VAL A CA 1
ATOM 563 C C . VAL A 1 71 ? -6.649 -5.990 8.410 1.00 97.69 71 VAL A C 1
ATOM 565 O O . VAL A 1 71 ? -5.821 -6.008 9.317 1.00 97.69 71 VAL A O 1
ATOM 568 N N . ALA A 1 72 ? -7.044 -4.864 7.825 1.00 98.00 72 ALA A N 1
ATOM 569 C CA . ALA A 1 72 ? -6.635 -3.544 8.286 1.00 98.00 72 ALA A CA 1
ATOM 570 C C . ALA A 1 72 ? -7.748 -2.905 9.116 1.00 98.00 72 ALA A C 1
ATOM 572 O O . ALA A 1 72 ? -8.865 -2.744 8.634 1.00 98.00 72 ALA A O 1
ATOM 573 N N . ILE A 1 73 ? -7.426 -2.510 10.345 1.00 98.62 73 ILE A N 1
ATOM 574 C CA . ILE A 1 73 ? -8.292 -1.729 11.228 1.00 98.62 73 ILE A CA 1
ATOM 575 C C . ILE A 1 73 ? -7.684 -0.335 11.337 1.00 98.62 73 ILE A C 1
ATOM 577 O O . ILE A 1 73 ? -6.704 -0.119 12.053 1.00 98.62 73 ILE A O 1
ATOM 581 N N . LEU A 1 74 ? -8.242 0.612 10.596 1.00 98.50 74 LEU A N 1
ATOM 582 C CA . LEU A 1 74 ? -7.795 1.999 10.577 1.00 98.50 74 LEU A CA 1
ATOM 583 C C . LEU A 1 74 ? -8.780 2.824 11.390 1.00 98.50 74 LEU A C 1
ATOM 585 O O . LEU A 1 74 ? -9.981 2.745 11.147 1.00 98.50 74 LEU A O 1
ATOM 589 N N . TYR A 1 75 ? -8.313 3.610 12.355 1.00 98.50 75 TYR A N 1
ATOM 590 C CA . TYR A 1 75 ? -9.234 4.409 13.159 1.00 98.50 75 TYR A CA 1
ATOM 5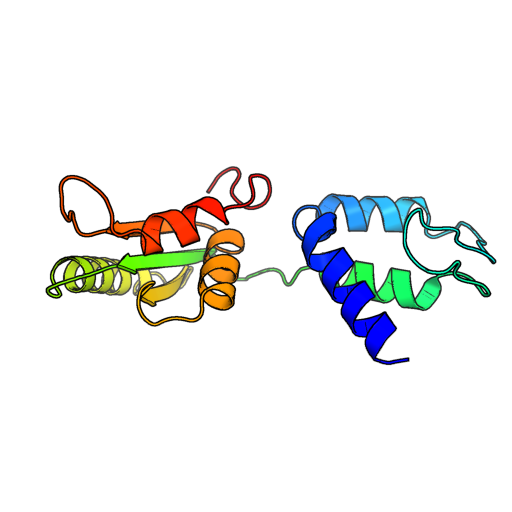91 C C . TYR A 1 75 ? -8.728 5.822 13.451 1.00 98.50 75 TYR A C 1
ATOM 593 O O . TYR A 1 75 ? -7.527 6.062 13.491 1.00 98.50 75 TYR A O 1
ATOM 601 N N . ALA A 1 76 ? -9.654 6.751 13.683 1.00 98.19 76 ALA A N 1
ATOM 602 C CA . ALA A 1 76 ? -9.391 8.065 14.266 1.00 98.19 76 ALA A CA 1
ATOM 603 C C . ALA A 1 76 ? -10.291 8.262 15.492 1.00 98.19 76 ALA A C 1
ATOM 605 O O . ALA A 1 76 ? -11.492 7.989 15.445 1.00 98.19 76 ALA A O 1
ATOM 606 N N . SER A 1 77 ? -9.710 8.704 16.610 1.00 97.94 77 SER A N 1
ATOM 607 C CA . SER A 1 77 ? -10.400 8.734 17.901 1.00 97.94 77 SER A CA 1
ATOM 608 C C . SER A 1 77 ? -10.027 9.974 18.711 1.00 97.94 77 SER A C 1
ATOM 610 O O . SER A 1 77 ? -8.912 10.060 19.212 1.00 97.94 77 SER A O 1
ATOM 612 N N . ALA A 1 78 ? -10.974 10.898 18.899 1.00 95.69 78 ALA A N 1
ATOM 613 C CA . ALA A 1 78 ? -10.748 12.114 19.688 1.00 95.69 78 ALA A CA 1
ATOM 614 C C . ALA A 1 78 ? -10.647 11.842 21.202 1.00 95.69 78 ALA A C 1
ATOM 616 O O . ALA A 1 78 ? -9.734 12.327 21.860 1.00 95.69 78 ALA A O 1
ATOM 617 N N . TYR A 1 79 ? -11.566 11.033 21.748 1.00 95.81 79 TYR A N 1
ATOM 618 C CA . TYR A 1 79 ? -11.699 10.801 23.200 1.00 95.81 79 TYR A CA 1
ATOM 619 C C . TYR A 1 79 ? -11.513 9.335 23.619 1.00 95.81 79 TYR A C 1
ATOM 621 O O . TYR A 1 79 ? -11.839 8.946 24.732 1.00 95.81 79 TYR A O 1
ATOM 629 N N . GLY A 1 80 ? -11.011 8.491 22.718 1.00 97.38 80 GLY A N 1
ATOM 630 C CA . GLY A 1 80 ? -10.691 7.086 23.009 1.00 97.38 80 GLY A CA 1
ATOM 631 C C . GLY A 1 80 ? -11.804 6.066 22.734 1.00 97.38 80 GLY A C 1
ATOM 632 O O . GLY A 1 80 ? -11.493 4.887 22.605 1.00 97.38 80 GLY A O 1
ATOM 633 N N . TYR A 1 81 ? -13.066 6.464 22.564 1.00 97.94 81 TYR A N 1
ATOM 634 C CA . TYR A 1 81 ? -14.163 5.503 22.347 1.00 97.94 81 TYR A CA 1
ATOM 635 C C . TYR A 1 81 ? -14.043 4.722 21.030 1.00 97.94 81 TYR A C 1
ATOM 637 O O . TYR A 1 81 ? -14.161 3.499 21.018 1.00 97.94 81 TYR A O 1
ATOM 645 N N . THR A 1 82 ? -13.719 5.391 19.921 1.00 98.44 82 THR A N 1
ATOM 646 C CA . THR A 1 82 ? -13.489 4.704 18.638 1.00 98.44 82 THR A CA 1
ATOM 647 C C . THR A 1 82 ? -12.268 3.784 18.715 1.00 98.44 82 THR A C 1
ATOM 649 O O . THR A 1 82 ? -12.275 2.696 18.144 1.00 98.44 82 THR A O 1
ATOM 652 N N . LYS A 1 83 ? -11.240 4.173 19.484 1.00 98.56 83 LYS A N 1
ATOM 653 C CA . LYS A 1 83 ? -10.084 3.314 19.773 1.00 98.56 83 LYS A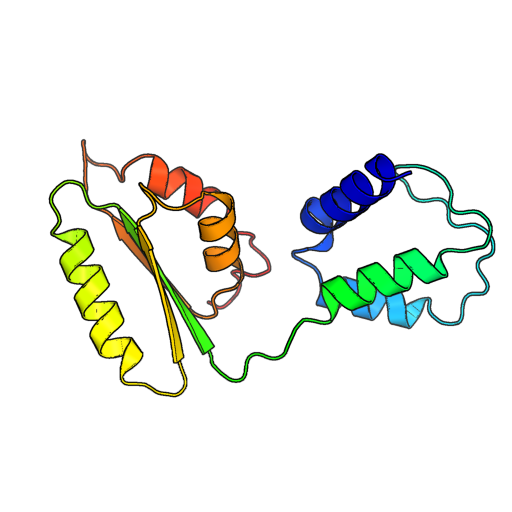 CA 1
ATOM 654 C C . LYS A 1 83 ? -10.489 2.054 20.543 1.00 98.56 83 LYS A C 1
ATOM 656 O O . LYS A 1 83 ? -10.008 0.981 20.201 1.00 98.56 83 LYS A O 1
ATOM 661 N N . GLN A 1 84 ? -11.379 2.153 21.532 1.00 98.62 84 GLN A N 1
ATOM 662 C CA . GLN A 1 84 ? -11.885 0.984 22.265 1.00 98.62 84 GLN A CA 1
ATOM 663 C C . GLN A 1 84 ? -12.620 0.006 21.337 1.00 98.62 84 GLN A C 1
ATOM 665 O O . GLN A 1 84 ? -12.385 -1.198 21.413 1.00 98.62 84 GLN A O 1
ATOM 670 N N . LEU A 1 85 ? -13.443 0.511 20.411 1.00 98.50 85 LEU A N 1
ATOM 671 C CA . LEU A 1 85 ? -14.097 -0.324 19.394 1.00 98.50 85 LEU A CA 1
ATOM 672 C C . LEU A 1 85 ? -13.077 -0.996 18.465 1.00 98.50 85 LEU A C 1
ATOM 674 O O . LEU A 1 85 ? -13.171 -2.196 18.211 1.00 98.50 85 LEU A O 1
ATOM 678 N N . ALA A 1 86 ? -12.071 -0.249 18.000 1.00 98.56 86 ALA A N 1
ATOM 679 C CA . ALA A 1 86 ? -10.993 -0.792 17.177 1.00 98.56 86 ALA A CA 1
ATOM 680 C C . ALA A 1 86 ? -10.198 -1.884 17.918 1.00 98.56 86 ALA A C 1
ATOM 682 O O . ALA A 1 86 ? -9.898 -2.923 17.336 1.00 98.56 86 ALA A O 1
ATOM 683 N N . GLN A 1 87 ? -9.916 -1.687 19.211 1.00 98.69 87 GLN A N 1
ATOM 684 C CA . GLN A 1 87 ? -9.245 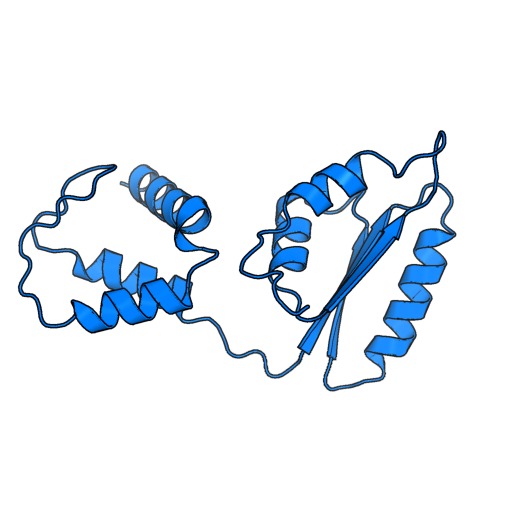-2.669 20.067 1.00 98.69 87 GLN A CA 1
ATOM 685 C C . GLN A 1 87 ? -10.087 -3.932 20.280 1.00 98.69 87 GLN A C 1
ATOM 687 O O . GLN A 1 87 ? -9.537 -5.032 20.243 1.00 98.69 87 GLN A O 1
ATOM 692 N N . ALA A 1 88 ? -11.403 -3.799 20.461 1.00 98.69 88 ALA A N 1
ATOM 693 C CA . ALA A 1 88 ? -12.306 -4.943 20.569 1.00 98.69 88 ALA A CA 1
ATOM 694 C C . ALA A 1 88 ? -12.340 -5.756 19.262 1.00 98.69 88 ALA A C 1
ATOM 696 O O . ALA A 1 88 ? -12.151 -6.972 19.288 1.00 98.69 88 ALA A O 1
ATOM 697 N N . ALA A 1 89 ? -12.486 -5.084 18.114 1.00 98.44 89 ALA A N 1
ATOM 698 C CA . ALA A 1 89 ? -12.435 -5.726 16.800 1.00 98.44 89 ALA A CA 1
ATOM 699 C C . ALA A 1 89 ? -11.083 -6.413 16.550 1.00 98.44 89 ALA A C 1
ATOM 701 O O . ALA A 1 89 ? -11.043 -7.557 16.100 1.00 98.44 89 ALA A O 1
ATOM 702 N N . TYR A 1 90 ? -9.976 -5.743 16.892 1.00 98.62 90 TYR A N 1
ATOM 703 C CA . TYR A 1 90 ? -8.632 -6.314 16.816 1.00 98.62 90 TYR A CA 1
ATOM 704 C C . TYR A 1 90 ? -8.520 -7.582 17.665 1.00 98.62 90 TYR A C 1
ATOM 706 O O . TYR A 1 90 ? -8.034 -8.599 17.174 1.00 98.62 90 TYR A O 1
ATOM 714 N N . GLY A 1 91 ? -8.992 -7.539 18.914 1.00 98.50 91 GLY A N 1
ATOM 715 C CA . GLY A 1 91 ? -8.944 -8.666 19.841 1.00 98.50 91 GLY A CA 1
ATOM 716 C C . GLY A 1 91 ? -9.713 -9.884 19.334 1.00 98.50 91 GLY A C 1
ATOM 717 O O . GLY A 1 91 ? -9.176 -10.987 19.367 1.00 98.50 91 GLY A O 1
ATOM 718 N N . GLU A 1 92 ? -10.930 -9.696 18.819 1.00 98.38 92 GLU A N 1
ATOM 719 C CA . GLU A 1 92 ? -11.736 -10.801 18.285 1.00 98.38 92 GLU A CA 1
ATOM 720 C C . GLU A 1 92 ? -11.174 -11.373 16.982 1.00 98.38 92 GLU A C 1
ATOM 722 O O . GLU A 1 92 ? -11.002 -12.587 16.865 1.00 98.38 92 GLU A O 1
ATOM 727 N N . LEU A 1 93 ? -10.819 -10.522 16.016 1.00 98.19 93 LEU A N 1
ATOM 728 C CA . LEU A 1 93 ? -10.274 -10.978 14.735 1.00 98.19 93 LEU A CA 1
ATOM 729 C C . LEU A 1 93 ? -8.932 -11.700 14.912 1.00 98.19 93 LEU A C 1
ATOM 731 O O . LEU A 1 93 ? -8.669 -12.686 14.226 1.00 98.19 93 LEU A O 1
ATOM 735 N N . SER A 1 94 ? -8.107 -11.257 15.866 1.00 98.12 94 SER A N 1
ATOM 736 C CA . SER A 1 94 ? -6.797 -11.864 16.138 1.00 98.12 94 SER A CA 1
ATOM 737 C C . SER A 1 94 ? -6.885 -13.279 16.717 1.00 98.12 94 SER A C 1
ATOM 739 O O . SER A 1 94 ? -5.894 -14.005 16.683 1.00 98.12 94 SER A O 1
ATOM 741 N N . LYS A 1 95 ? -8.054 -13.713 17.216 1.00 98.00 95 LYS A N 1
ATOM 742 C CA . LYS A 1 95 ? -8.269 -15.108 17.645 1.00 98.00 95 LYS A CA 1
ATOM 743 C C . LYS A 1 95 ? -8.259 -16.080 16.466 1.00 98.00 95 LYS A C 1
ATOM 745 O O . LYS A 1 95 ? -8.010 -17.269 16.652 1.00 98.00 95 LYS A O 1
ATOM 750 N N . ASN A 1 96 ? -8.521 -15.597 15.252 1.00 97.06 96 ASN A N 1
ATOM 751 C CA . ASN A 1 96 ? -8.462 -16.413 14.053 1.00 97.06 96 ASN A CA 1
ATOM 752 C C . ASN A 1 96 ? -7.025 -16.465 13.510 1.00 97.06 96 ASN A C 1
ATOM 754 O O . ASN A 1 96 ? -6.542 -15.520 12.890 1.00 97.06 96 ASN A O 1
ATOM 758 N N . GLY A 1 97 ? -6.360 -17.612 13.682 1.00 94.69 97 GLY A N 1
ATOM 759 C CA . GLY A 1 97 ? -4.978 -17.823 13.238 1.00 94.69 97 GLY A CA 1
ATOM 760 C C . GLY A 1 97 ? -4.742 -17.671 11.727 1.00 94.69 97 GLY A C 1
ATOM 761 O O . GLY A 1 97 ? -3.589 -17.485 11.325 1.00 94.69 97 GLY A O 1
ATOM 762 N N . ALA A 1 98 ? -5.802 -17.702 10.909 1.00 95.69 98 ALA A N 1
ATOM 763 C CA . ALA A 1 98 ? -5.748 -17.475 9.464 1.00 95.69 98 ALA A CA 1
ATOM 764 C C . ALA A 1 98 ? -5.700 -15.983 9.070 1.00 95.69 98 ALA A C 1
ATOM 766 O O . ALA A 1 98 ? -5.522 -15.671 7.888 1.00 95.69 98 ALA A O 1
ATOM 767 N N . LEU A 1 99 ? -5.854 -15.064 10.032 1.00 97.31 99 LEU A N 1
ATOM 7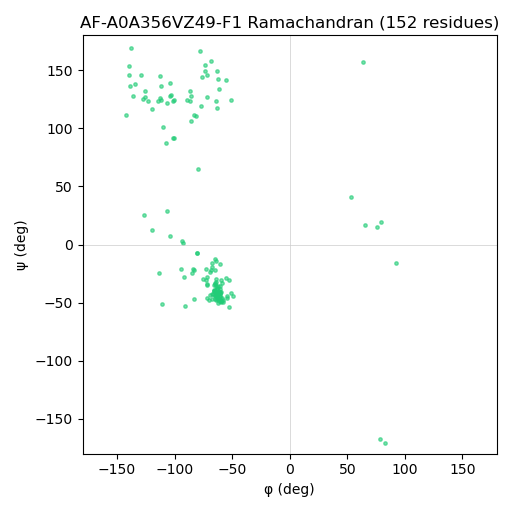68 C CA . LEU A 1 99 ? -5.835 -13.620 9.802 1.00 97.31 99 LEU A CA 1
ATOM 769 C C . LEU A 1 99 ? -4.509 -12.985 10.258 1.00 97.31 99 LEU A C 1
ATOM 771 O O . LEU A 1 99 ? -3.959 -13.316 11.306 1.00 97.31 99 LEU A O 1
ATOM 775 N N . ASP A 1 100 ? -4.002 -12.052 9.453 1.00 97.12 100 ASP A N 1
ATOM 776 C CA . ASP A 1 100 ? -2.962 -11.078 9.812 1.00 97.12 100 ASP A CA 1
ATOM 777 C C . ASP A 1 100 ? -3.664 -9.743 10.082 1.00 97.12 100 ASP A C 1
ATOM 779 O O . ASP A 1 100 ? -3.951 -8.979 9.156 1.00 97.12 100 ASP A O 1
ATOM 783 N N . VAL A 1 101 ? -4.033 -9.505 11.342 1.00 98.31 101 VAL A N 1
ATOM 784 C CA . VAL A 1 101 ? -4.780 -8.309 11.747 1.00 98.31 101 VAL A CA 1
ATOM 785 C C . VAL A 1 101 ? -3.800 -7.194 12.092 1.00 98.31 101 VAL A C 1
ATOM 787 O O . VAL A 1 101 ? -2.931 -7.347 12.946 1.00 98.31 101 VAL A O 1
ATOM 790 N N . GLN A 1 102 ? -3.951 -6.047 11.441 1.00 98.25 102 GLN A N 1
ATOM 791 C CA . GLN A 1 102 ? -3.112 -4.869 11.624 1.00 98.25 102 GLN A CA 1
ATOM 792 C C . GLN A 1 102 ? -3.994 -3.687 12.011 1.00 98.25 102 GLN A C 1
ATOM 794 O O . GLN A 1 102 ? -4.914 -3.332 11.278 1.00 98.25 102 GLN A O 1
ATOM 799 N N . MET A 1 103 ? -3.704 -3.052 13.144 1.00 98.38 103 MET A N 1
ATOM 800 C CA . MET A 1 103 ? -4.435 -1.875 13.616 1.00 98.38 103 MET A CA 1
ATOM 801 C C . MET A 1 103 ? -3.545 -0.633 13.560 1.00 98.38 103 MET A C 1
ATOM 803 O O . MET A 1 103 ? -2.377 -0.700 13.955 1.00 98.38 103 MET A O 1
ATOM 807 N N . ARG A 1 104 ? -4.076 0.495 13.077 1.00 98.31 104 ARG A N 1
ATOM 808 C CA . ARG A 1 104 ? -3.372 1.786 13.029 1.00 98.31 104 ARG A CA 1
ATOM 809 C C . ARG A 1 104 ? -4.281 2.942 13.423 1.00 98.31 104 ARG A C 1
ATOM 811 O O . ARG A 1 104 ? -5.419 3.039 12.969 1.00 98.31 104 ARG A O 1
ATOM 818 N N . ASP A 1 105 ? -3.724 3.834 14.233 1.00 97.81 105 ASP A N 1
ATOM 819 C CA . ASP A 1 105 ? -4.310 5.137 14.523 1.00 97.81 105 ASP A CA 1
ATOM 820 C C . ASP A 1 105 ? -3.935 6.111 13.404 1.00 97.81 105 ASP A C 1
ATOM 822 O O . ASP A 1 105 ? -2.766 6.470 13.255 1.00 97.81 105 ASP A O 1
ATOM 826 N N . MET A 1 106 ? -4.913 6.523 12.601 1.00 97.44 106 MET A N 1
ATOM 827 C CA . MET A 1 106 ? -4.695 7.393 11.444 1.00 97.44 106 MET A CA 1
ATOM 828 C C . MET A 1 106 ? -4.189 8.782 11.842 1.00 97.44 106 MET A C 1
ATOM 830 O O . MET A 1 106 ? -3.588 9.458 11.015 1.00 97.44 106 MET A O 1
ATOM 834 N N . VAL A 1 107 ? -4.414 9.210 13.091 1.00 95.81 107 VAL A N 1
ATOM 835 C CA . VAL A 1 107 ? -3.968 10.521 13.581 1.00 95.81 107 VAL A CA 1
ATOM 836 C C . VAL A 1 107 ? -2.450 10.556 13.773 1.00 95.81 107 VAL A C 1
ATOM 838 O O . VAL A 1 107 ? -1.832 11.591 13.534 1.00 95.81 107 VAL A O 1
ATOM 841 N N . PHE A 1 108 ? -1.852 9.438 14.195 1.00 95.25 108 PHE A N 1
ATOM 842 C CA . PHE A 1 108 ? -0.448 9.387 14.620 1.00 95.25 108 PHE A CA 1
ATOM 843 C C . PHE A 1 108 ? 0.460 8.562 13.704 1.00 95.25 108 PHE A C 1
ATOM 845 O O . PHE A 1 108 ? 1.669 8.780 13.701 1.00 95.25 108 PHE A O 1
ATOM 852 N N . ALA A 1 109 ? -0.089 7.600 12.959 1.00 96.12 109 ALA A N 1
ATOM 853 C CA . ALA A 1 109 ? 0.692 6.764 12.054 1.00 96.12 109 ALA A CA 1
ATOM 854 C C . ALA A 1 109 ? 1.136 7.532 10.797 1.00 96.12 109 ALA A C 1
ATOM 856 O O . ALA A 1 109 ? 0.483 8.484 10.362 1.00 96.12 109 ALA A O 1
ATOM 857 N N . ASP A 1 110 ? 2.235 7.085 10.179 1.00 95.69 110 ASP A N 1
ATOM 858 C CA . ASP A 1 110 ? 2.685 7.648 8.907 1.00 95.69 110 ASP A CA 1
ATOM 859 C C . ASP A 1 110 ? 1.625 7.443 7.813 1.00 95.69 110 ASP A C 1
ATOM 861 O O . ASP A 1 110 ? 1.078 6.353 7.624 1.00 95.69 110 ASP A O 1
ATOM 865 N N . ARG A 1 111 ? 1.350 8.502 7.046 1.00 92.75 111 ARG A N 1
ATOM 866 C CA . ARG A 1 111 ? 0.305 8.483 6.011 1.00 92.75 111 ARG A CA 1
ATOM 867 C C . ARG A 1 111 ? 0.625 7.499 4.886 1.00 92.75 111 ARG A C 1
ATOM 869 O O . ARG A 1 111 ? -0.297 6.941 4.289 1.00 92.75 111 ARG A O 1
ATOM 876 N N . GLY A 1 112 ? 1.905 7.318 4.558 1.00 90.50 112 GLY A N 1
ATOM 877 C CA . GLY A 1 112 ? 2.358 6.349 3.564 1.00 90.50 112 GLY A CA 1
ATOM 878 C C . GLY A 1 112 ? 2.162 4.915 4.050 1.00 90.50 112 GLY A C 1
ATOM 879 O O . GLY A 1 112 ? 1.631 4.086 3.310 1.00 90.50 112 GLY A O 1
ATOM 880 N N . GLU A 1 113 ? 2.501 4.639 5.310 1.00 93.44 113 GLU A N 1
ATOM 881 C CA . GLU A 1 113 ? 2.261 3.341 5.948 1.00 93.44 113 GLU A CA 1
ATOM 882 C C . GLU A 1 113 ? 0.767 2.991 5.972 1.00 93.44 113 GLU A C 1
ATOM 884 O O . GLU A 1 113 ? 0.382 1.902 5.541 1.00 93.44 113 GLU A O 1
ATOM 889 N N . VAL A 1 114 ? -0.088 3.919 6.412 1.00 96.62 114 VAL A N 1
ATOM 890 C CA . VAL A 1 114 ? -1.541 3.699 6.487 1.00 96.62 114 VAL A CA 1
ATOM 891 C C . VAL A 1 114 ? -2.137 3.456 5.099 1.00 96.62 114 VAL A C 1
ATOM 893 O O . VAL A 1 114 ? -2.920 2.523 4.928 1.00 96.62 114 VAL A O 1
ATOM 896 N N . ALA A 1 115 ? -1.739 4.238 4.092 1.00 93.56 115 ALA A N 1
ATOM 897 C CA . ALA A 1 115 ? -2.202 4.049 2.717 1.00 93.56 115 ALA A CA 1
ATOM 898 C C . ALA A 1 115 ? -1.723 2.716 2.116 1.00 93.56 115 ALA A C 1
ATOM 900 O O . ALA A 1 115 ? -2.478 2.029 1.427 1.00 93.56 115 ALA A O 1
ATOM 901 N N . SER A 1 116 ? -0.485 2.311 2.406 1.00 91.38 116 SER A N 1
ATOM 902 C CA . SER A 1 116 ? 0.053 1.009 1.999 1.00 91.38 116 SER A CA 1
ATOM 903 C C . SER A 1 116 ? -0.716 -0.146 2.650 1.00 91.38 116 SER A C 1
ATOM 905 O O . SER A 1 116 ? -1.066 -1.133 1.993 1.00 91.38 116 SER A O 1
ATOM 907 N N . LEU A 1 117 ? -1.050 -0.019 3.937 1.00 95.19 117 LEU A N 1
ATOM 908 C CA . LEU A 1 117 ? -1.864 -0.999 4.645 1.00 95.19 117 LEU A CA 1
ATOM 909 C C . LEU A 1 117 ? -3.284 -1.070 4.067 1.00 95.19 117 LEU A C 1
ATOM 911 O O . LEU A 1 117 ? -3.745 -2.167 3.758 1.00 95.19 117 LEU A O 1
ATOM 915 N N . LEU A 1 118 ? -3.931 0.078 3.845 1.00 95.69 118 LEU A N 1
ATOM 916 C CA . LEU A 1 118 ? -5.253 0.177 3.223 1.00 95.69 118 LEU A CA 1
ATOM 917 C C . LEU A 1 118 ? -5.288 -0.564 1.887 1.00 95.69 118 LEU A C 1
ATOM 919 O O . LEU A 1 118 ? -6.129 -1.441 1.688 1.00 95.69 118 LEU A O 1
ATOM 923 N N . ASN A 1 119 ? -4.357 -0.252 0.982 1.00 91.69 119 ASN A N 1
ATOM 924 C CA . ASN A 1 119 ? -4.349 -0.820 -0.364 1.00 91.69 119 ASN A CA 1
ATOM 925 C C . ASN A 1 119 ? -3.925 -2.288 -0.374 1.00 91.69 119 ASN A C 1
ATOM 927 O O . ASN A 1 119 ? -4.448 -3.065 -1.167 1.00 91.69 119 ASN A O 1
ATOM 931 N N .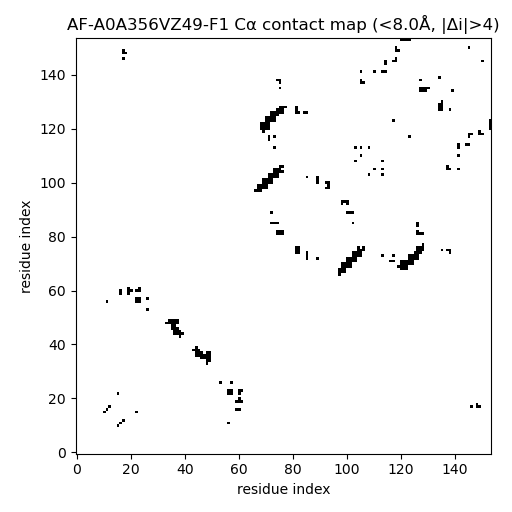 SER A 1 120 ? -3.074 -2.719 0.559 1.00 90.06 120 SER A N 1
ATOM 932 C CA . SER A 1 120 ? -2.660 -4.120 0.625 1.00 90.06 120 SER A CA 1
ATOM 933 C C . SER A 1 120 ? -3.636 -5.040 1.364 1.00 90.06 120 SER A C 1
ATOM 935 O O . SER A 1 120 ? -3.558 -6.240 1.134 1.00 90.06 120 SER A O 1
ATOM 937 N N . ALA A 1 121 ? -4.516 -4.561 2.246 1.00 93.88 121 ALA A N 1
ATOM 938 C CA . ALA A 1 121 ? -5.386 -5.431 3.052 1.00 93.88 121 ALA A CA 1
ATOM 939 C C . ALA A 1 121 ? -6.367 -6.269 2.212 1.00 93.88 121 ALA A C 1
ATOM 941 O O . ALA A 1 121 ? -6.787 -5.816 1.162 1.00 93.88 121 ALA A O 1
ATOM 942 N N . ASP A 1 122 ? -6.743 -7.464 2.667 1.00 93.38 122 ASP A N 1
ATOM 943 C CA . ASP A 1 122 ? -7.822 -8.274 2.076 1.00 93.38 122 ASP A CA 1
ATOM 944 C C . ASP A 1 122 ? -9.207 -7.884 2.625 1.00 93.38 122 ASP A C 1
ATOM 946 O O . ASP A 1 122 ? -10.202 -8.104 1.952 1.00 93.38 122 ASP A O 1
ATOM 950 N N . ALA A 1 123 ? -9.267 -7.312 3.832 1.00 94.88 123 ALA A N 1
ATOM 951 C CA . ALA A 1 123 ? -10.474 -6.737 4.426 1.00 94.88 123 ALA A CA 1
ATOM 952 C C . ALA A 1 123 ? -10.129 -5.434 5.158 1.00 94.88 123 ALA A C 1
ATOM 954 O O . ALA A 1 123 ? -9.047 -5.313 5.746 1.00 94.88 123 ALA A O 1
ATOM 955 N N . LEU A 1 124 ? -11.042 -4.463 5.136 1.00 96.31 124 LEU A N 1
ATOM 956 C CA . LEU A 1 124 ? -10.822 -3.128 5.688 1.00 96.31 124 LEU A CA 1
ATOM 957 C C . LEU A 1 124 ? -11.936 -2.740 6.665 1.00 96.31 124 LEU A C 1
ATOM 959 O O . LEU A 1 124 ? -13.110 -2.727 6.311 1.00 96.31 124 LEU A O 1
ATOM 963 N N . LEU A 1 125 ? -11.554 -2.376 7.888 1.00 97.75 125 LEU A N 1
ATOM 964 C CA . LEU A 1 125 ? -12.418 -1.756 8.886 1.00 97.75 125 LEU A CA 1
ATOM 965 C C . LEU A 1 125 ? -11.932 -0.324 9.107 1.00 97.75 125 LEU A C 1
ATOM 967 O O . LEU A 1 125 ? -10.762 -0.110 9.430 1.00 97.75 125 LEU A O 1
ATOM 971 N N . VAL A 1 126 ? -12.833 0.650 8.964 1.00 97.75 126 VAL A N 1
ATOM 972 C CA . VAL A 1 126 ? -12.528 2.067 9.199 1.00 97.75 126 VAL A CA 1
ATOM 973 C C . VAL A 1 126 ? -13.410 2.606 10.316 1.00 97.75 126 VAL A C 1
ATOM 975 O O . VAL A 1 126 ? -14.631 2.639 10.198 1.00 97.75 126 VAL A O 1
ATOM 978 N N . GLY A 1 127 ? -12.783 3.021 11.414 1.00 97.94 127 GLY A N 1
ATOM 979 C CA . GLY A 1 127 ? -13.444 3.645 12.555 1.00 97.94 127 GLY A CA 1
ATOM 980 C C . GLY A 1 127 ? -13.225 5.154 12.572 1.00 97.94 127 GLY A C 1
ATOM 981 O O . GLY A 1 127 ? -12.092 5.624 12.550 1.00 97.94 127 GLY A O 1
ATOM 982 N N . SER A 1 128 ? -14.294 5.933 12.692 1.00 98.12 128 SER A N 1
ATOM 983 C CA . SER A 1 128 ? -14.202 7.382 12.887 1.00 98.12 128 SER A CA 1
ATOM 984 C C . SER A 1 128 ? -15.050 7.815 14.074 1.00 98.12 128 SER A C 1
ATOM 986 O O . SER A 1 128 ? -16.112 7.252 14.324 1.00 98.12 128 SER A O 1
ATOM 988 N N . CYS A 1 129 ? -14.602 8.832 14.808 1.00 96.75 129 CYS A N 1
ATOM 989 C CA . CYS A 1 129 ? -15.518 9.661 15.589 1.00 96.75 129 CYS A CA 1
ATOM 990 C C . CYS A 1 129 ? -16.244 10.662 14.672 1.00 96.75 129 CYS A C 1
ATOM 992 O O . CYS A 1 129 ? -15.826 10.877 13.534 1.00 96.75 129 CYS A O 1
ATOM 994 N N . THR A 1 130 ? -17.303 11.300 15.166 1.00 97.50 130 THR A N 1
ATOM 995 C CA . THR A 1 130 ? -17.990 12.388 14.456 1.00 97.50 130 THR A CA 1
ATOM 996 C C . THR A 1 130 ? -17.654 13.712 15.128 1.00 97.50 130 THR A C 1
ATOM 998 O O . THR A 1 130 ? -17.915 13.879 16.317 1.00 97.50 130 THR A O 1
ATOM 1001 N N . ILE A 1 131 ? -17.086 14.652 14.377 1.00 96.25 131 ILE A N 1
ATOM 1002 C CA . ILE A 1 131 ? -16.763 16.009 14.826 1.00 96.25 131 ILE A CA 1
ATOM 1003 C C . ILE A 1 131 ? -17.418 16.974 13.841 1.00 96.25 131 ILE A C 1
ATOM 1005 O O . ILE A 1 131 ? -17.228 16.850 12.638 1.00 96.25 131 ILE A O 1
ATOM 1009 N N . ASN A 1 132 ? -18.216 17.925 14.332 1.00 96.12 132 ASN A N 1
ATOM 1010 C CA . ASN A 1 132 ? -18.900 18.917 13.488 1.00 96.12 132 ASN A CA 1
ATOM 1011 C C . ASN A 1 132 ? -19.739 18.308 12.345 1.00 96.12 132 ASN A C 1
ATOM 1013 O O . ASN A 1 132 ? -19.767 18.842 11.242 1.00 96.12 132 ASN A O 1
ATOM 1017 N N . ARG A 1 133 ? -20.457 17.208 12.631 1.00 96.31 133 ARG A N 1
ATOM 1018 C CA . ARG A 1 133 ? -21.279 16.439 11.668 1.00 96.31 133 ARG A CA 1
ATOM 1019 C C . ARG A 1 133 ? -20.492 15.741 10.548 1.00 96.31 133 ARG A C 1
ATOM 1021 O O . ARG A 1 133 ? -21.110 15.300 9.587 1.00 96.31 133 ARG A O 1
ATOM 1028 N N . ASP A 1 134 ? -19.179 15.587 10.694 1.00 97.38 134 ASP A N 1
ATOM 1029 C CA . ASP A 1 134 ? -18.326 14.921 9.706 1.00 97.38 134 ASP A CA 1
ATOM 1030 C C . ASP A 1 134 ? -17.292 13.994 10.379 1.00 97.38 134 ASP A C 1
ATOM 1032 O O . ASP A 1 134 ? -17.109 14.005 11.603 1.00 97.38 134 ASP A O 1
ATOM 1036 N N . ALA A 1 135 ? -16.620 13.167 9.583 1.00 97.38 135 ALA A N 1
ATOM 1037 C CA . ALA A 1 135 ? -15.393 12.497 9.976 1.00 97.38 135 ALA A CA 1
ATOM 1038 C C . ALA A 1 135 ? -14.234 13.515 10.050 1.00 97.38 135 ALA A C 1
ATOM 1040 O O . ALA A 1 135 ? -14.174 14.451 9.249 1.00 97.38 135 ALA A O 1
ATOM 1041 N N . PRO A 1 136 ? -13.269 13.355 10.975 1.00 96.19 136 PRO A N 1
ATOM 1042 C CA . PRO A 1 136 ? -12.052 14.157 10.974 1.00 96.19 136 PRO A CA 1
ATOM 1043 C C . PRO A 1 136 ? -11.328 14.069 9.625 1.00 96.19 136 PRO A C 1
ATOM 1045 O O . PRO A 1 136 ? -11.225 12.986 9.053 1.00 96.19 136 PRO A O 1
ATOM 1048 N N . GLY A 1 137 ? -10.753 15.183 9.155 1.00 96.50 137 GLY A N 1
ATOM 1049 C CA . GLY A 1 137 ? -10.127 15.272 7.825 1.00 96.50 137 GLY A CA 1
ATOM 1050 C C . GLY A 1 137 ? -9.086 14.187 7.530 1.00 96.50 137 GLY A C 1
ATOM 1051 O O . GLY A 1 137 ? -8.982 13.720 6.403 1.00 96.50 137 GLY A O 1
ATOM 1052 N N . VAL A 1 138 ? -8.386 13.693 8.555 1.00 95.88 138 VAL A N 1
ATOM 1053 C CA . VAL A 1 138 ? -7.426 12.587 8.413 1.00 95.88 138 VAL A CA 1
ATOM 1054 C C . VAL A 1 138 ? -8.058 11.289 7.890 1.00 95.88 138 VAL A C 1
ATOM 1056 O O . VAL A 1 138 ? -7.400 10.528 7.188 1.00 95.88 138 VAL A O 1
ATOM 1059 N N . VAL A 1 139 ? -9.336 11.039 8.186 1.00 97.38 139 VAL A N 1
ATOM 1060 C CA . VAL A 1 139 ? -10.071 9.877 7.670 1.00 97.38 139 VAL A CA 1
ATOM 1061 C C . VAL A 1 139 ? -10.261 10.019 6.161 1.00 97.38 139 VAL A C 1
ATOM 1063 O O . VAL A 1 139 ? -9.951 9.095 5.412 1.00 97.38 139 VAL A O 1
ATOM 1066 N N . TRP A 1 140 ? -10.686 11.198 5.702 1.00 96.38 140 TRP A N 1
ATOM 1067 C CA . TRP A 1 140 ? -10.843 11.511 4.280 1.00 96.38 140 TRP A CA 1
ATOM 1068 C C . TRP A 1 140 ? -9.509 11.484 3.522 1.00 96.38 140 TRP A C 1
ATOM 1070 O O . TRP A 1 140 ? -9.424 10.913 2.432 1.00 96.38 140 TRP A O 1
ATOM 1080 N N . ASP A 1 141 ? -8.445 12.017 4.122 1.00 94.81 141 ASP A N 1
ATOM 1081 C CA . ASP A 1 141 ? -7.090 11.997 3.560 1.00 94.81 141 ASP A CA 1
ATOM 1082 C C . ASP A 1 141 ? -6.572 10.573 3.310 1.00 94.81 141 ASP A C 1
ATOM 1084 O O . ASP A 1 141 ? -5.795 10.350 2.382 1.00 94.81 141 ASP A O 1
ATOM 1088 N N . ILE A 1 142 ? -6.966 9.610 4.147 1.00 95.56 142 ILE A N 1
ATOM 1089 C CA . ILE A 1 142 ? -6.597 8.201 3.987 1.00 95.56 142 ILE A CA 1
ATOM 1090 C C . ILE A 1 142 ? -7.520 7.498 2.995 1.00 95.56 142 ILE A C 1
ATOM 1092 O O . ILE A 1 142 ? -7.029 6.810 2.102 1.00 95.56 142 ILE A O 1
ATOM 1096 N N . LEU A 1 143 ? -8.837 7.682 3.109 1.00 94.38 143 LEU A N 1
ATOM 1097 C CA . LEU A 1 143 ? -9.803 7.034 2.218 1.00 94.38 143 LEU A CA 1
ATOM 1098 C C . LEU A 1 143 ? -9.628 7.463 0.758 1.00 94.38 143 LEU A C 1
ATOM 1100 O O . LEU A 1 143 ? -9.740 6.633 -0.137 1.00 94.38 143 LEU A O 1
ATOM 1104 N N . SER A 1 144 ? -9.271 8.723 0.507 1.00 94.31 144 SER A N 1
ATOM 1105 C CA . SER A 1 144 ? -8.968 9.220 -0.845 1.00 94.31 144 SER A CA 1
ATOM 1106 C C . SER A 1 144 ? -7.725 8.583 -1.484 1.00 94.31 144 SER A C 1
ATOM 1108 O O . SER A 1 144 ? -7.518 8.722 -2.686 1.00 94.31 144 SER A O 1
ATOM 1110 N N . ARG A 1 145 ? -6.906 7.858 -0.710 1.00 91.75 145 ARG A N 1
ATOM 1111 C CA . ARG A 1 145 ? -5.730 7.110 -1.193 1.00 91.75 145 ARG A CA 1
ATOM 1112 C C . ARG A 1 145 ? -6.036 5.650 -1.527 1.00 91.75 145 ARG A C 1
ATOM 1114 O O . ARG A 1 145 ? -5.117 4.912 -1.886 1.00 91.75 145 ARG A O 1
ATOM 1121 N N . ALA A 1 146 ? -7.289 5.226 -1.381 1.00 90.81 146 ALA A N 1
ATOM 1122 C CA . ALA A 1 146 ? -7.761 3.936 -1.855 1.00 90.81 146 ALA A CA 1
ATOM 1123 C C . ALA A 1 146 ? -7.640 3.865 -3.381 1.00 90.81 146 ALA A C 1
ATOM 1125 O O . ALA A 1 146 ? -8.280 4.637 -4.094 1.00 90.81 146 ALA A O 1
ATOM 1126 N N . ASP A 1 147 ? -6.830 2.940 -3.893 1.00 86.19 147 ASP A N 1
ATOM 1127 C CA . ASP A 1 147 ? -6.759 2.702 -5.330 1.00 86.19 147 ASP A CA 1
ATOM 1128 C C . ASP A 1 147 ? -7.838 1.694 -5.745 1.00 86.19 147 ASP A C 1
ATOM 1130 O O . ASP A 1 147 ? -8.016 0.650 -5.114 1.00 86.19 147 ASP A O 1
ATOM 1134 N N . ALA A 1 148 ? -8.584 2.011 -6.806 1.00 84.44 148 ALA A N 1
ATOM 1135 C CA . ALA A 1 148 ? -9.763 1.249 -7.231 1.00 84.44 148 ALA A CA 1
ATOM 1136 C C . ALA A 1 148 ? -9.458 -0.196 -7.669 1.00 84.44 148 ALA A C 1
ATOM 1138 O O . ALA A 1 148 ? -10.370 -1.004 -7.819 1.00 84.44 148 ALA A O 1
ATOM 1139 N N . ILE A 1 149 ? -8.186 -0.523 -7.899 1.00 83.12 149 ILE A N 1
ATOM 1140 C CA . ILE A 1 149 ? -7.766 -1.813 -8.448 1.00 83.12 149 ILE A CA 1
ATOM 1141 C C . ILE A 1 149 ? -7.489 -2.784 -7.315 1.00 83.12 149 ILE A C 1
ATOM 1143 O O . ILE A 1 149 ? -8.075 -3.861 -7.266 1.00 83.12 149 ILE A O 1
ATOM 1147 N N . ASN A 1 150 ? -6.643 -2.391 -6.366 1.00 81.38 150 ASN A N 1
ATOM 1148 C CA . ASN A 1 150 ? -6.322 -3.223 -5.221 1.00 81.38 150 ASN A CA 1
ATOM 1149 C C . ASN A 1 150 ? -7.491 -3.303 -4.244 1.00 81.38 150 ASN A C 1
ATOM 1151 O O . ASN A 1 150 ? -7.586 -4.299 -3.539 1.00 81.38 150 ASN A O 1
ATOM 1155 N N . THR A 1 151 ? -8.360 -2.284 -4.177 1.00 81.75 151 THR A N 1
ATOM 1156 C CA . THR A 1 151 ? -9.560 -2.267 -3.313 1.00 81.75 151 THR A CA 1
ATOM 1157 C C . THR A 1 151 ? -10.763 -3.019 -3.866 1.00 81.75 151 THR A C 1
ATOM 1159 O O . THR A 1 151 ? -11.729 -3.228 -3.136 1.00 81.75 151 THR A O 1
ATOM 1162 N N . HIS A 1 152 ? -10.695 -3.492 -5.109 1.00 81.12 152 HIS A N 1
ATOM 1163 C CA . HIS A 1 152 ? -11.781 -4.247 -5.712 1.00 81.12 152 HIS A CA 1
ATOM 1164 C C . HIS A 1 152 ? -12.022 -5.581 -4.982 1.00 81.12 152 HIS A C 1
ATOM 1166 O O . HIS A 1 152 ? -11.133 -6.429 -4.906 1.00 81.12 152 HIS A O 1
ATOM 1172 N N . GLY A 1 153 ? -13.252 -5.800 -4.509 1.00 74.94 153 GLY A N 1
ATOM 1173 C CA . GLY A 1 153 ? -13.671 -7.066 -3.896 1.00 74.94 153 GLY A CA 1
ATOM 1174 C C . GLY A 1 153 ? -13.161 -7.302 -2.470 1.00 74.94 153 GLY A C 1
ATOM 1175 O O . GLY A 1 153 ? -13.208 -8.445 -2.013 1.00 74.94 153 GLY A O 1
ATOM 1176 N N . LYS A 1 154 ? -12.662 -6.251 -1.805 1.00 74.38 154 LYS A N 1
ATOM 1177 C CA . LYS A 1 154 ? -12.495 -6.228 -0.344 1.00 74.38 154 LYS A CA 1
ATOM 1178 C C . LYS A 1 154 ? -13.836 -6.155 0.375 1.00 74.38 154 LYS A C 1
ATOM 1180 O O . LYS A 1 154 ? -14.793 -5.622 -0.230 1.00 74.38 154 LYS A O 1
#

Sequence (154 aa):
PDKYRQEFAYYYQGIFGPFKPFVLAGLDKIKDLPAELVCPSHGPCLAGGAGKQRALYREWSAGKPREKKRVAILYASAYGYTKQLAQAAYGELSKNGALDVQMRDMVFADRGEVASLLNSADALLVGSCTINRDAPGVVWDILSRADAINTHGK

Secondary structure (DSSP, 8-state):
-HHHHHHHHHHIIIIIGGGHHHHHHHHHHTTT---SEE--SSS--EET-SHHHHHHHHHHHH-PPPSSEEEEEEEE-SSSHHHHHHHHHHHHHTT-TTEEEEEEETTTS-HHHHHHHHHH-SEEEEEE--BTTB--HHHHHHHTT--TTTTTT-

Foldseek 3Di:
DVVVVVVLVVCCCVPVLLVLVVLLVVLVVCVPPPDQWDDDPDDDIDHRDCVVVSVVSCVSSVDDPDQAAEEEEEEEDDPCPLVVVSVVVQVVVVVDPRYDYDYDYLVPDDLVVLLVSLLQGNHYHYYADADPNDGPVSSVSNVVSHDCRSPPND

Radius of gyration: 19.75 Å; Cα contacts (8 Å, |Δi|>4): 185; chains: 1; bounding box: 44×37×52 Å

Solvent-accessible surface area (backbone atoms only — not comparable to full-atom values): 8963 Å² total; per-residue (Å²): 111,69,70,59,53,52,52,53,51,49,49,38,56,77,67,45,54,70,43,23,73,58,51,47,54,52,51,63,75,50,62,86,58,90,52,52,62,41,78,55,98,67,77,75,64,31,71,84,19,53,69,69,60,53,49,50,53,43,62,75,34,66,64,76,88,66,94,40,52,31,34,29,38,41,29,37,50,91,84,47,62,42,48,52,53,51,49,51,53,48,58,59,54,55,70,40,85,61,43,45,69,46,77,45,50,58,83,78,49,57,69,66,60,52,35,51,43,61,38,66,28,55,35,80,46,81,40,65,43,78,53,96,91,34,64,53,68,63,58,55,66,44,58,74,53,60,46,78,64,52,52,57,89,85